Protein AF-A0A2G5D3T2-F1 (afdb_monomer)

InterPro domains:
  IPR036249 Thioredoxin-like superfamily [SSF52833] (10-104)

pLDDT: mean 86.6, std 12.47, range [36.78, 95.69]

Organism: Aquilegia coerulea (NCBI:txid218851)

Secondary structure (DSSP, 8-state):
---TT----PPTT-TTSEEEEE-SSS-HHHHHHHHHHHHHHHHTTB-EEEEETTSHHHHHHHHHHHT-S---S-EEEETTEEE-HHHHHHHHHTT-GGGGGTTSPBPP-

Radius of gyration: 14.03 Å; Cα contacts (8 Å, |Δi|>4): 160; chains: 1; bounding box: 41×27×40 Å

Nearest PDB structures (foldseek):
  3zyw-assembly1_A  TM=6.672E-01  e=3.725E-04  Homo sapiens
  2yan-assembly2_B  TM=6.511E-01  e=6.304E-04  Homo sapiens
  6m4c-assembly1_A-2  TM=6.493E-01  e=7.176E-02  Candida albicans SC5314
  2o85-assembly1_A  TM=5.219E-01  e=3.714E-01  Staphylococcus aureus
  7q3k-assembly3_C  TM=5.325E-01  e=5.511E-01  synthetic construct

Mean predicted aligned error: 5.7 Å

Sequence (109 aa):
MELAKFKSRCPPGGENAVVVYTVSSGRRDNIDYSEYIVSMLKSYQIEVDERDTAGRAYMSELQTVLGKKGVYPPVVFVKGKQLAFDKMVEMDTQGTLGKLFEGIPRSSE

Solvent-accessible surface area (backbone atoms only — not comparable to full-atom values): 6262 Å² total; per-residue (Å²): 137,85,79,85,74,69,70,72,46,36,53,91,84,14,66,62,29,36,34,34,37,27,32,86,70,77,62,67,67,46,32,54,53,21,53,49,52,52,52,56,51,48,72,70,48,35,45,69,50,76,39,56,37,76,42,71,66,49,42,52,48,51,29,60,40,69,72,42,80,91,78,73,58,56,44,39,26,52,50,25,37,74,50,58,66,73,59,49,53,52,27,50,76,68,70,50,44,67,69,76,49,66,88,38,58,58,47,81,128

Foldseek 3Di:
DPPPPCPLLAQVVQQQAKEWEAECDDDPVRNVVSVVVVVVVVVLQFDYHYHYVVDVPVQVSNCVSVVHPDDRDGWIGQNSHTDDPVNCVVCVVVVNNSVSNVRGHGHDD

Structure (mmCIF, N/CA/C/O backbone):
data_AF-A0A2G5D3T2-F1
#
_entry.id   AF-A0A2G5D3T2-F1
#
loop_
_atom_site.group_PDB
_atom_site.id
_atom_site.type_symbol
_atom_site.label_atom_id
_atom_site.label_alt_id
_atom_site.label_comp_id
_atom_site.label_asym_id
_atom_site.label_entity_id
_atom_site.label_seq_id
_atom_site.pdbx_PDB_ins_code
_atom_site.Cartn_x
_atom_site.Cartn_y
_atom_site.Cartn_z
_atom_site.occupancy
_atom_site.B_iso_or_equiv
_atom_site.auth_seq_id
_atom_site.auth_comp_id
_atom_site.auth_asym_id
_atom_site.auth_atom_id
_atom_site.pdbx_PDB_model_num
ATOM 1 N N . MET A 1 1 ? -25.085 -6.563 -22.929 1.00 36.78 1 MET A N 1
ATOM 2 C CA . MET A 1 1 ? -24.698 -6.428 -21.507 1.00 36.78 1 MET A CA 1
ATOM 3 C C . MET A 1 1 ? -23.192 -6.615 -21.425 1.00 36.78 1 MET A C 1
ATOM 5 O O . MET A 1 1 ? -22.725 -7.737 -21.529 1.00 36.78 1 MET A O 1
ATOM 9 N N . GLU A 1 2 ? -22.424 -5.530 -21.358 1.00 44.47 2 GLU A N 1
ATOM 10 C CA . GLU A 1 2 ? -20.959 -5.568 -21.487 1.00 44.47 2 GLU A CA 1
ATOM 11 C C . GLU A 1 2 ? -20.295 -5.249 -20.136 1.00 44.47 2 GLU A C 1
ATOM 13 O O . GLU A 1 2 ? -19.636 -4.233 -19.963 1.00 44.47 2 GLU A O 1
ATOM 18 N N . LEU A 1 3 ? -20.515 -6.106 -19.134 1.00 50.31 3 LEU A N 1
ATOM 19 C CA . LEU A 1 3 ? -19.895 -5.971 -17.802 1.00 50.31 3 LEU A CA 1
ATOM 20 C C . LEU A 1 3 ? -18.521 -6.664 -17.701 1.00 50.31 3 LEU A C 1
ATOM 22 O O . LEU A 1 3 ? -17.878 -6.614 -16.660 1.00 50.31 3 LEU A O 1
ATOM 26 N N . ALA A 1 4 ? -18.026 -7.269 -18.784 1.00 44.50 4 ALA A N 1
ATOM 27 C CA . ALA A 1 4 ? -16.819 -8.101 -18.775 1.00 44.50 4 ALA A CA 1
ATOM 28 C C . ALA A 1 4 ? -15.497 -7.352 -19.063 1.00 44.50 4 ALA A C 1
ATOM 30 O O . ALA A 1 4 ? -14.497 -7.991 -19.384 1.00 44.50 4 ALA A O 1
ATOM 31 N N . LYS A 1 5 ? -15.455 -6.012 -18.986 1.00 40.62 5 LYS A N 1
ATOM 32 C CA . LYS A 1 5 ? -14.237 -5.231 -19.310 1.00 40.62 5 LYS A CA 1
ATOM 33 C C . LYS A 1 5 ? -13.554 -4.536 -18.139 1.00 40.62 5 LYS A C 1
ATOM 35 O O . LYS A 1 5 ? -12.460 -4.006 -18.317 1.00 40.62 5 LYS A O 1
ATOM 40 N N . PHE A 1 6 ? -14.099 -4.624 -16.932 1.00 46.12 6 PHE A N 1
ATOM 41 C CA . PHE A 1 6 ? -13.289 -4.395 -15.743 1.00 46.12 6 PHE A CA 1
ATOM 42 C C . PHE A 1 6 ? -12.712 -5.740 -15.331 1.00 46.12 6 PHE A C 1
ATOM 44 O O . PHE A 1 6 ? -13.262 -6.423 -14.474 1.00 46.12 6 PHE A O 1
ATOM 51 N N . LYS A 1 7 ? -11.591 -6.129 -15.959 1.00 51.41 7 LYS A N 1
ATOM 52 C CA . LYS A 1 7 ? -10.630 -7.023 -15.299 1.00 51.41 7 LYS A CA 1
ATOM 53 C C . LYS A 1 7 ? -10.490 -6.441 -13.897 1.00 51.41 7 LYS A C 1
ATOM 55 O O . LYS A 1 7 ? -10.061 -5.287 -13.794 1.00 51.41 7 LYS A O 1
ATOM 60 N N . SER A 1 8 ? -10.979 -7.129 -12.864 1.00 59.81 8 SER A N 1
ATOM 61 C CA . SER A 1 8 ? -10.834 -6.597 -11.517 1.00 59.81 8 SER A CA 1
ATOM 62 C C . SER A 1 8 ? -9.328 -6.428 -11.343 1.00 59.81 8 SER A C 1
ATOM 64 O O . SER A 1 8 ? -8.558 -7.377 -11.489 1.00 59.81 8 SER A O 1
ATOM 66 N N . ARG A 1 9 ? 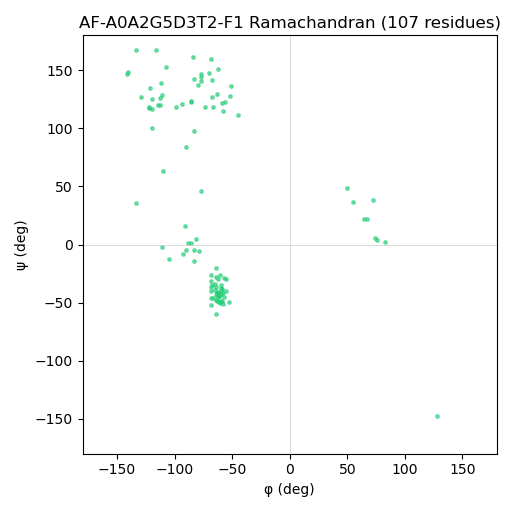-8.863 -5.183 -11.190 1.00 80.69 9 ARG A N 1
ATOM 67 C CA . ARG A 1 9 ? -7.447 -4.893 -10.930 1.00 80.69 9 ARG A CA 1
ATOM 68 C C . ARG A 1 9 ? -7.174 -5.204 -9.460 1.00 80.69 9 ARG A C 1
ATOM 70 O O . ARG A 1 9 ? -6.626 -4.382 -8.741 1.00 80.69 9 ARG A O 1
ATOM 77 N N . CYS A 1 10 ? -7.663 -6.356 -9.018 1.00 88.38 10 CYS A N 1
ATOM 78 C CA . CYS A 1 10 ? -7.559 -6.855 -7.673 1.00 88.38 10 CYS A CA 1
ATOM 79 C C . CYS A 1 10 ? -6.312 -7.738 -7.637 1.00 88.38 10 CYS A C 1
ATOM 81 O O . CYS A 1 10 ? -6.222 -8.678 -8.434 1.00 88.38 10 CYS A O 1
ATOM 83 N N . PRO A 1 11 ? -5.326 -7.432 -6.785 1.00 92.38 11 PRO A N 1
ATOM 84 C CA . PRO A 1 11 ? -4.246 -8.368 -6.535 1.00 92.38 11 PRO A CA 1
ATOM 85 C C . PRO A 1 11 ? -4.810 -9.657 -5.911 1.00 92.38 11 PRO A C 1
ATOM 87 O O . PRO A 1 11 ? -5.832 -9.592 -5.224 1.00 92.38 11 PRO A O 1
ATOM 90 N N . PRO A 1 12 ? -4.177 -10.823 -6.128 1.00 91.06 12 PRO A N 1
ATOM 91 C CA . PRO A 1 12 ? -4.620 -12.079 -5.520 1.00 91.06 12 PRO A CA 1
ATOM 92 C C . PRO A 1 12 ? -4.779 -11.945 -4.000 1.00 91.06 12 PRO A C 1
ATOM 94 O O . PRO A 1 12 ? -3.854 -11.466 -3.352 1.00 91.06 12 PRO A O 1
ATOM 97 N N . GLY A 1 13 ? -5.929 -12.326 -3.434 1.00 88.81 13 GLY A N 1
ATOM 98 C CA . GLY A 1 13 ? -6.214 -12.192 -1.995 1.00 88.81 13 GLY A CA 1
ATOM 99 C C . GLY A 1 13 ? -6.540 -10.765 -1.530 1.00 88.81 13 GLY A C 1
ATOM 100 O O . GLY A 1 13 ? -6.718 -10.524 -0.340 1.00 88.81 13 GLY A O 1
ATOM 101 N N . GLY A 1 14 ? -6.622 -9.803 -2.453 1.00 89.06 14 GLY A N 1
ATOM 102 C CA . GLY A 1 14 ? -6.865 -8.395 -2.151 1.00 89.06 14 GLY A CA 1
ATOM 103 C C . GLY A 1 14 ? -8.333 -8.021 -1.950 1.00 89.06 14 GLY A C 1
ATOM 104 O O . GLY A 1 14 ? -8.610 -6.863 -1.640 1.00 89.06 14 GLY A O 1
ATOM 105 N N . GLU A 1 15 ? -9.286 -8.939 -2.141 1.00 89.81 15 GLU A N 1
ATOM 106 C CA . GLU A 1 15 ? -10.726 -8.643 -2.190 1.00 89.81 15 GLU A CA 1
ATOM 107 C C . GLU A 1 15 ? -11.250 -8.013 -0.894 1.00 89.81 15 GLU A C 1
ATOM 109 O O . GLU A 1 15 ? -12.110 -7.132 -0.946 1.00 89.81 15 GLU A O 1
ATOM 114 N N . ASN A 1 16 ? -10.703 -8.416 0.256 1.00 89.75 16 ASN A N 1
ATOM 115 C CA . ASN A 1 16 ? -11.027 -7.849 1.567 1.00 89.75 16 ASN A CA 1
ATOM 116 C C . ASN A 1 16 ? -9.774 -7.533 2.403 1.00 89.75 16 ASN A C 1
ATOM 118 O O . ASN A 1 16 ? -9.773 -7.704 3.620 1.00 89.75 16 ASN A O 1
ATOM 122 N N . ALA A 1 17 ? -8.703 -7.090 1.741 1.00 92.19 17 ALA A N 1
ATOM 123 C CA . ALA A 1 17 ? -7.422 -6.785 2.374 1.00 92.19 17 ALA A CA 1
ATOM 124 C C . ALA A 1 17 ? -6.858 -5.435 1.904 1.00 92.19 17 ALA A C 1
ATOM 126 O O . ALA A 1 17 ? -7.327 -4.849 0.916 1.00 92.19 17 ALA A O 1
ATOM 127 N N . VAL A 1 18 ? -5.838 -4.951 2.615 1.00 94.75 18 VAL A N 1
ATOM 128 C CA . VAL A 1 18 ? -4.939 -3.903 2.124 1.00 94.75 18 VAL A CA 1
ATOM 129 C C . VAL A 1 18 ? -3.674 -4.566 1.601 1.00 94.75 18 VAL A C 1
ATOM 131 O O . VAL A 1 18 ? -2.958 -5.207 2.361 1.00 94.75 18 VAL A O 1
ATOM 134 N N . VAL A 1 19 ? -3.402 -4.397 0.308 1.00 95.69 19 VAL A N 1
ATOM 135 C CA . VAL A 1 19 ? -2.194 -4.914 -0.348 1.00 95.69 19 VAL A CA 1
ATOM 136 C C . VAL A 1 19 ? -1.330 -3.736 -0.772 1.00 95.69 19 VAL A C 1
ATOM 138 O O . VAL A 1 19 ? -1.802 -2.842 -1.481 1.00 95.69 19 VAL A O 1
ATOM 141 N N . VAL A 1 20 ? -0.065 -3.733 -0.367 1.00 95.25 20 VAL A N 1
ATOM 142 C CA . VAL A 1 20 ? 0.895 -2.669 -0.678 1.00 95.25 20 VAL A CA 1
ATOM 143 C C . VAL A 1 20 ? 2.076 -3.276 -1.406 1.00 95.25 20 VAL A C 1
ATOM 145 O O . VAL A 1 20 ? 2.801 -4.089 -0.852 1.00 95.25 20 VAL A O 1
ATOM 148 N N . TYR A 1 21 ? 2.303 -2.846 -2.639 1.00 94.75 21 TYR A N 1
ATOM 149 C CA . TYR A 1 21 ? 3.535 -3.156 -3.348 1.00 94.75 21 TYR A CA 1
ATOM 150 C C . TYR A 1 21 ? 4.586 -2.120 -2.977 1.00 94.75 21 TYR A C 1
ATOM 152 O O . TYR A 1 21 ? 4.356 -0.929 -3.195 1.00 94.75 21 TYR A O 1
ATOM 160 N N . THR A 1 22 ? 5.720 -2.564 -2.447 1.00 94.44 22 THR A N 1
ATOM 161 C CA . THR A 1 22 ? 6.829 -1.717 -1.986 1.00 94.44 22 THR A CA 1
ATOM 162 C C . THR A 1 22 ? 8.090 -1.954 -2.811 1.00 94.44 22 THR A C 1
ATOM 164 O O . THR A 1 22 ? 8.175 -2.897 -3.606 1.00 94.44 22 THR A O 1
ATOM 167 N N . VAL A 1 23 ? 9.075 -1.071 -2.652 1.00 90.69 23 VAL A N 1
ATOM 168 C CA . VAL A 1 23 ? 10.459 -1.326 -3.070 1.00 90.69 23 VAL A CA 1
ATOM 169 C C . VAL A 1 23 ? 11.372 -1.246 -1.855 1.00 90.69 23 VAL A C 1
ATOM 171 O O . VAL A 1 23 ? 11.408 -0.226 -1.176 1.00 90.69 23 VAL A O 1
ATOM 174 N N . SER A 1 24 ? 12.145 -2.300 -1.606 1.00 87.94 24 SER A N 1
ATOM 175 C CA . SER A 1 24 ? 13.196 -2.302 -0.575 1.00 87.94 24 SER A CA 1
ATOM 176 C C . SER A 1 24 ? 14.577 -1.903 -1.106 1.00 87.94 24 SER A C 1
ATOM 178 O O . SER A 1 24 ? 15.521 -1.715 -0.340 1.00 87.94 24 SER A O 1
ATOM 180 N N . SER A 1 25 ? 14.724 -1.772 -2.427 1.00 84.50 25 SER A N 1
ATOM 181 C CA . SER A 1 25 ? 15.985 -1.427 -3.086 1.00 84.50 25 SER A CA 1
ATOM 182 C C . SER A 1 25 ? 15.765 -0.460 -4.248 1.00 84.50 25 SER A C 1
ATOM 184 O O . SER A 1 25 ? 14.726 -0.475 -4.908 1.00 84.50 25 SER A O 1
ATOM 186 N N . GLY A 1 26 ? 16.752 0.402 -4.505 1.00 83.62 26 GLY A N 1
ATOM 187 C CA . GLY A 1 26 ? 16.681 1.429 -5.543 1.00 83.62 26 GLY A CA 1
ATOM 188 C C . GLY A 1 26 ? 17.018 2.816 -5.008 1.00 83.62 26 GLY A C 1
ATOM 189 O O . GLY A 1 26 ? 17.860 2.963 -4.122 1.00 83.62 26 GLY A O 1
ATOM 190 N N . ARG A 1 27 ? 16.389 3.850 -5.579 1.00 85.81 27 ARG A N 1
ATOM 191 C CA . ARG A 1 27 ? 16.576 5.223 -5.103 1.00 85.81 27 ARG A CA 1
ATOM 192 C C . ARG A 1 27 ? 15.979 5.383 -3.700 1.00 85.81 27 ARG A C 1
ATOM 194 O O . ARG A 1 27 ? 14.919 4.833 -3.409 1.00 85.81 27 ARG A O 1
ATOM 201 N N . ARG A 1 28 ? 16.674 6.149 -2.854 1.00 88.50 28 ARG A N 1
ATOM 202 C CA . ARG A 1 28 ? 16.332 6.325 -1.436 1.00 88.50 28 ARG A CA 1
ATOM 203 C C . ARG A 1 28 ? 14.934 6.909 -1.232 1.00 88.50 28 ARG A C 1
ATOM 205 O O . ARG A 1 28 ? 14.207 6.421 -0.382 1.00 88.50 28 ARG A O 1
ATOM 212 N N . ASP A 1 29 ? 14.554 7.868 -2.070 1.00 86.62 29 ASP A N 1
ATOM 213 C CA . ASP A 1 29 ? 13.212 8.452 -2.091 1.00 86.62 29 ASP A CA 1
ATOM 214 C C . ASP A 1 29 ? 12.122 7.378 -2.210 1.00 86.62 29 ASP A C 1
ATOM 216 O O . ASP A 1 29 ? 11.216 7.341 -1.389 1.00 86.62 29 ASP A O 1
ATOM 220 N N . ASN A 1 30 ? 12.232 6.447 -3.159 1.00 86.75 30 ASN A N 1
ATOM 221 C CA . ASN A 1 30 ? 11.224 5.397 -3.346 1.00 86.75 30 ASN A CA 1
ATOM 222 C C . ASN A 1 30 ? 11.116 4.431 -2.151 1.00 86.75 30 ASN A C 1
ATOM 224 O O . ASN A 1 30 ? 10.026 3.926 -1.863 1.00 86.75 30 ASN A O 1
ATOM 228 N N . ILE A 1 31 ? 12.241 4.164 -1.479 1.00 90.75 31 ILE A N 1
ATOM 229 C CA . ILE A 1 31 ? 12.285 3.326 -0.273 1.00 90.75 31 ILE A CA 1
ATOM 230 C C . ILE A 1 31 ? 11.577 4.058 0.869 1.00 90.75 31 ILE A C 1
ATOM 232 O O . ILE A 1 31 ? 10.618 3.526 1.424 1.00 90.75 31 ILE A O 1
ATOM 236 N N . ASP A 1 32 ? 11.962 5.309 1.133 1.00 91.38 32 ASP A N 1
ATOM 237 C CA . ASP A 1 32 ? 11.356 6.136 2.182 1.00 91.38 32 ASP A CA 1
ATOM 238 C C . ASP A 1 32 ? 9.841 6.325 1.938 1.00 91.38 32 ASP A C 1
ATOM 240 O O . ASP A 1 32 ? 9.037 6.247 2.867 1.00 91.38 32 ASP A O 1
ATOM 244 N N . TYR A 1 33 ? 9.416 6.491 0.676 1.00 88.00 33 TYR A N 1
ATOM 245 C CA . TYR A 1 33 ? 7.996 6.545 0.305 1.00 88.00 33 TYR A CA 1
ATOM 246 C C . TYR A 1 33 ? 7.250 5.242 0.619 1.00 88.00 33 TYR A C 1
ATOM 248 O O . TYR A 1 33 ? 6.106 5.283 1.081 1.00 88.00 33 TYR A O 1
ATOM 256 N N . SER A 1 34 ? 7.871 4.089 0.368 1.00 92.25 34 SER A N 1
ATOM 257 C CA . SER A 1 34 ? 7.275 2.785 0.673 1.00 92.25 34 SER A CA 1
ATOM 258 C C . SER A 1 34 ? 7.138 2.581 2.184 1.00 92.25 34 SER A C 1
ATOM 260 O O . SER A 1 34 ? 6.059 2.221 2.658 1.00 92.25 34 SER A O 1
ATOM 262 N N . GLU A 1 35 ? 8.193 2.887 2.943 1.00 92.44 35 GLU A N 1
ATOM 263 C CA . GLU A 1 35 ? 8.213 2.805 4.409 1.00 92.44 35 GLU A CA 1
ATOM 264 C C . GLU A 1 35 ? 7.156 3.718 5.048 1.00 92.44 35 GLU A C 1
ATOM 266 O O . GLU A 1 35 ? 6.440 3.299 5.963 1.00 92.44 35 GLU A O 1
ATOM 271 N N . TYR A 1 36 ? 7.005 4.944 4.535 1.00 92.06 36 TYR A N 1
ATOM 272 C CA . TYR A 1 36 ? 5.998 5.894 5.004 1.00 92.06 36 TYR A CA 1
ATOM 273 C C . TYR A 1 36 ? 4.571 5.364 4.820 1.00 92.06 36 TYR A C 1
ATOM 275 O O . TYR A 1 36 ? 3.792 5.359 5.773 1.00 92.06 36 TYR A O 1
ATOM 283 N N . ILE A 1 37 ? 4.228 4.872 3.623 1.00 91.56 37 ILE A N 1
ATOM 284 C CA . ILE A 1 37 ? 2.883 4.345 3.339 1.00 91.56 37 ILE A CA 1
ATOM 285 C C . ILE A 1 37 ? 2.569 3.143 4.224 1.00 91.56 37 ILE A C 1
ATOM 287 O O . ILE A 1 37 ? 1.482 3.070 4.796 1.00 91.56 37 ILE A O 1
ATOM 291 N N . VAL A 1 38 ? 3.512 2.208 4.355 1.00 92.88 38 VAL A N 1
ATOM 292 C CA . VAL A 1 38 ? 3.328 1.029 5.207 1.00 92.88 38 VAL A CA 1
ATOM 293 C C . VAL A 1 38 ? 3.121 1.448 6.662 1.00 92.88 38 VAL A C 1
ATOM 295 O O . VAL A 1 38 ? 2.207 0.947 7.314 1.00 92.88 38 VAL A O 1
ATOM 298 N N . SER A 1 39 ? 3.911 2.400 7.162 1.00 93.00 39 SER A N 1
ATOM 299 C CA . SER A 1 39 ? 3.787 2.909 8.533 1.00 93.00 39 SER A CA 1
ATOM 300 C C . SER A 1 39 ? 2.451 3.612 8.773 1.00 93.00 39 SER A C 1
ATOM 302 O O . SER A 1 39 ? 1.787 3.354 9.777 1.00 93.00 39 SER A O 1
ATOM 304 N N . MET A 1 40 ? 2.015 4.450 7.828 1.00 91.81 40 MET A N 1
ATOM 305 C CA . MET A 1 40 ? 0.720 5.124 7.883 1.00 91.81 40 MET A CA 1
ATOM 306 C C . MET A 1 40 ? -0.421 4.106 7.923 1.00 91.81 40 MET A C 1
ATOM 308 O O . MET A 1 40 ? -1.269 4.182 8.804 1.00 91.81 40 MET A O 1
ATOM 312 N N . LEU A 1 41 ? -0.427 3.108 7.037 1.00 92.19 41 LEU A N 1
ATOM 313 C CA . LEU A 1 41 ? -1.467 2.075 7.014 1.00 92.19 41 LEU A CA 1
ATOM 314 C C . LEU A 1 41 ? -1.473 1.232 8.295 1.00 92.19 41 LEU A C 1
ATOM 316 O O . LEU A 1 41 ? -2.538 0.989 8.855 1.00 92.19 41 LEU A O 1
ATOM 320 N N . LYS A 1 42 ? -0.300 0.851 8.811 1.00 91.31 42 LYS A N 1
ATOM 321 C CA . LYS A 1 42 ? -0.182 0.125 10.087 1.00 91.31 42 LYS A CA 1
ATOM 322 C C . LYS A 1 42 ? -0.710 0.935 11.276 1.00 91.31 42 LYS A C 1
ATOM 324 O O . LYS A 1 42 ? -1.243 0.343 12.210 1.00 91.31 42 LYS A O 1
ATOM 329 N N . SER A 1 43 ? -0.648 2.269 11.233 1.00 92.06 43 SER A N 1
ATOM 330 C CA . SER A 1 43 ? -1.213 3.125 12.291 1.00 92.06 43 SER A CA 1
ATOM 331 C C . SER A 1 43 ? -2.740 3.008 12.428 1.00 92.06 43 SER A C 1
ATOM 333 O O . SER A 1 43 ? -3.281 3.267 13.500 1.00 92.06 43 SER A O 1
ATOM 335 N N . TYR A 1 44 ? -3.428 2.530 11.383 1.00 91.94 44 TYR A N 1
ATOM 336 C CA . TYR A 1 44 ? -4.861 2.217 11.405 1.00 91.94 44 TYR A CA 1
ATOM 337 C C . TYR A 1 44 ? -5.188 0.845 12.029 1.00 91.94 44 TYR A C 1
ATOM 339 O O . TYR A 1 44 ? -6.354 0.448 12.025 1.00 91.94 44 TYR A O 1
ATOM 347 N N . GLN A 1 45 ? -4.194 0.122 12.566 1.00 91.44 45 GLN A N 1
ATOM 348 C CA . GLN A 1 45 ? -4.351 -1.193 13.212 1.00 91.44 45 GLN A CA 1
ATOM 349 C C . GLN A 1 45 ? -5.033 -2.241 12.317 1.00 91.44 45 GLN A C 1
ATOM 351 O O . GLN A 1 45 ? -5.840 -3.063 12.763 1.00 91.44 45 GLN A O 1
ATOM 356 N N . ILE A 1 46 ? -4.727 -2.190 11.023 1.00 90.81 46 ILE A N 1
ATOM 357 C CA . ILE A 1 46 ? -5.226 -3.126 10.018 1.00 90.81 46 ILE A CA 1
ATOM 358 C C . ILE A 1 46 ? -4.123 -4.073 9.571 1.00 90.81 46 ILE A C 1
ATOM 360 O O . ILE A 1 46 ? -2.940 -3.729 9.595 1.00 90.81 46 ILE A O 1
ATOM 364 N N . GLU A 1 47 ? -4.518 -5.259 9.126 1.00 90.94 47 GLU A N 1
ATOM 365 C CA . GLU A 1 47 ? -3.596 -6.158 8.449 1.00 90.94 47 GLU A CA 1
ATOM 366 C C . GLU A 1 47 ? -3.193 -5.560 7.091 1.00 90.94 47 GLU A C 1
ATOM 368 O O . GLU A 1 47 ? -4.041 -5.167 6.282 1.00 90.94 47 GLU A O 1
ATOM 373 N N . VAL A 1 48 ? -1.883 -5.465 6.860 1.00 92.88 48 VAL A N 1
ATOM 374 C CA . VAL A 1 48 ? -1.296 -4.959 5.617 1.00 92.88 48 VAL A CA 1
ATOM 375 C C . VAL A 1 48 ? -0.458 -6.070 5.004 1.00 92.88 48 VAL A C 1
ATOM 377 O O . VAL A 1 48 ? 0.550 -6.476 5.581 1.00 92.88 48 VAL A O 1
ATOM 380 N N . ASP A 1 49 ? -0.857 -6.528 3.822 1.00 94.75 49 ASP A N 1
ATOM 381 C CA . ASP A 1 49 ? -0.082 -7.460 3.010 1.00 94.75 49 ASP A CA 1
ATOM 382 C C . ASP A 1 49 ? 0.957 -6.679 2.194 1.00 94.75 49 ASP A C 1
ATOM 384 O O . ASP A 1 49 ? 0.655 -6.063 1.165 1.00 94.75 49 ASP A O 1
ATOM 388 N N . GLU A 1 50 ? 2.182 -6.646 2.712 1.00 93.94 50 GLU A N 1
ATOM 389 C CA . GLU A 1 50 ? 3.318 -5.977 2.089 1.00 93.94 50 GLU A CA 1
ATOM 390 C C . GLU A 1 50 ? 4.018 -6.896 1.073 1.00 93.94 50 GLU A C 1
ATOM 392 O O . GLU A 1 50 ? 4.496 -7.982 1.401 1.00 93.94 50 GLU A O 1
ATOM 397 N N . ARG A 1 51 ? 4.123 -6.432 -0.176 1.00 94.38 51 ARG A N 1
ATOM 398 C CA . ARG A 1 51 ? 4.687 -7.167 -1.315 1.00 94.38 51 ARG A CA 1
ATOM 399 C C . ARG A 1 51 ? 5.886 -6.436 -1.900 1.00 94.38 51 ARG A C 1
ATOM 401 O O . ARG A 1 51 ? 5.745 -5.513 -2.704 1.00 94.38 51 ARG A O 1
ATOM 408 N N . ASP A 1 52 ? 7.078 -6.893 -1.542 1.00 92.75 52 ASP A N 1
ATOM 409 C CA . ASP A 1 52 ? 8.322 -6.304 -2.033 1.00 92.75 52 ASP A CA 1
ATOM 410 C C . ASP A 1 52 ? 8.596 -6.663 -3.506 1.00 92.75 52 ASP A C 1
ATOM 412 O O . ASP A 1 52 ? 8.787 -7.821 -3.890 1.00 92.75 52 ASP A O 1
ATOM 416 N N . THR A 1 53 ? 8.655 -5.642 -4.355 1.00 92.31 53 THR A N 1
ATOM 417 C CA . THR A 1 53 ? 8.890 -5.770 -5.800 1.00 92.31 53 THR A CA 1
ATOM 418 C C . THR A 1 53 ? 10.365 -5.836 -6.200 1.00 92.31 53 THR A C 1
ATOM 420 O O . THR A 1 53 ? 10.658 -5.977 -7.390 1.00 92.31 53 THR A O 1
ATOM 423 N N . ALA A 1 54 ? 11.304 -5.809 -5.244 1.00 86.88 54 ALA A N 1
ATOM 424 C CA . ALA A 1 54 ? 12.704 -6.152 -5.505 1.00 86.88 54 ALA A CA 1
ATOM 425 C C . ALA A 1 54 ? 12.828 -7.573 -6.097 1.00 86.88 54 ALA A C 1
ATOM 427 O O . ALA A 1 54 ? 13.719 -7.856 -6.902 1.00 86.88 54 ALA A O 1
ATOM 428 N N . GLY A 1 55 ? 11.883 -8.461 -5.759 1.00 82.94 55 GLY A N 1
ATOM 429 C CA . GLY A 1 55 ? 11.693 -9.754 -6.407 1.00 82.94 55 GLY A CA 1
ATOM 430 C C . GLY A 1 55 ? 10.866 -9.674 -7.700 1.00 82.94 55 GLY A C 1
ATOM 431 O O . GLY A 1 55 ? 9.843 -8.994 -7.785 1.00 82.94 55 GLY A O 1
ATOM 432 N N . ARG A 1 56 ? 11.240 -10.472 -8.714 1.00 82.88 56 ARG A N 1
ATOM 433 C CA . ARG A 1 56 ? 10.509 -10.531 -10.001 1.00 82.88 56 ARG A CA 1
ATOM 434 C C . ARG A 1 56 ? 9.050 -10.988 -9.877 1.00 82.88 56 ARG A C 1
ATOM 436 O O . ARG A 1 56 ? 8.253 -10.633 -10.743 1.00 82.88 56 ARG A O 1
ATOM 443 N N . ALA A 1 57 ? 8.706 -11.771 -8.854 1.00 90.75 57 ALA A N 1
ATOM 444 C CA . ALA A 1 57 ? 7.369 -12.345 -8.689 1.00 90.75 57 ALA A CA 1
ATOM 445 C C . ALA A 1 57 ? 6.301 -11.255 -8.493 1.00 90.75 57 ALA A C 1
ATOM 447 O O . ALA A 1 57 ? 5.428 -11.096 -9.347 1.00 90.75 57 ALA A O 1
ATOM 448 N N . TYR A 1 58 ? 6.432 -10.438 -7.443 1.00 93.44 58 TYR A N 1
ATOM 449 C CA . TYR A 1 58 ? 5.467 -9.379 -7.143 1.00 93.44 58 TYR A CA 1
ATOM 450 C C . TYR A 1 58 ? 5.482 -8.246 -8.168 1.00 93.44 58 TYR A C 1
ATOM 452 O O . TYR A 1 58 ? 4.431 -7.693 -8.482 1.00 93.44 58 TYR A O 1
ATOM 460 N N . MET A 1 59 ? 6.631 -7.946 -8.784 1.00 92.31 59 MET A N 1
ATOM 461 C CA . MET A 1 59 ? 6.661 -6.979 -9.884 1.00 92.31 59 MET A CA 1
ATOM 462 C C . MET A 1 59 ? 5.880 -7.472 -11.116 1.00 92.31 59 MET A C 1
ATOM 464 O O . MET A 1 59 ? 5.170 -6.697 -11.760 1.00 92.31 59 MET A O 1
ATOM 468 N N . SER A 1 60 ? 5.976 -8.765 -11.444 1.00 92.44 60 SER A N 1
ATOM 469 C CA . SER A 1 60 ? 5.225 -9.364 -12.560 1.00 92.44 60 SER A CA 1
ATOM 470 C C . SER A 1 60 ? 3.724 -9.409 -12.271 1.00 92.44 60 SER A C 1
ATOM 472 O O . SER A 1 60 ? 2.908 -9.123 -13.152 1.00 92.44 60 SER A O 1
ATOM 474 N N . GLU A 1 61 ? 3.354 -9.723 -11.030 1.00 93.00 61 GLU A N 1
ATOM 475 C CA . GLU A 1 61 ? 1.973 -9.675 -10.555 1.00 93.00 61 GLU A CA 1
ATOM 476 C C . GLU A 1 61 ? 1.399 -8.259 -10.658 1.00 93.00 61 GLU A C 1
ATOM 478 O O . GLU A 1 61 ? 0.368 -8.065 -11.301 1.00 93.00 61 GLU A O 1
ATOM 483 N N . LEU A 1 62 ? 2.110 -7.252 -10.144 1.00 93.19 62 LEU A N 1
ATOM 484 C CA . LEU A 1 62 ? 1.694 -5.850 -10.189 1.00 93.19 62 LEU A CA 1
ATOM 485 C C . LEU A 1 62 ? 1.439 -5.363 -11.621 1.00 93.19 62 LEU A C 1
ATOM 487 O O . LEU A 1 62 ? 0.419 -4.729 -11.904 1.00 93.19 62 LEU A O 1
ATOM 491 N N . GLN A 1 63 ? 2.341 -5.684 -12.552 1.00 92.44 63 GLN A N 1
ATOM 492 C CA . GLN A 1 63 ? 2.171 -5.350 -13.969 1.00 92.44 63 GLN A CA 1
ATOM 493 C C . GLN A 1 63 ? 0.963 -6.060 -14.590 1.00 92.44 63 GLN A C 1
ATOM 495 O O . GLN A 1 63 ? 0.255 -5.470 -15.409 1.00 92.44 63 GLN A O 1
ATOM 500 N N . THR A 1 64 ? 0.700 -7.303 -14.183 1.00 91.81 64 THR A N 1
ATOM 501 C CA . THR A 1 64 ? -0.454 -8.090 -14.639 1.00 91.81 64 THR A CA 1
ATOM 502 C C . THR A 1 64 ? -1.766 -7.507 -14.121 1.00 91.81 64 THR A C 1
ATOM 504 O O . THR A 1 64 ? -2.701 -7.3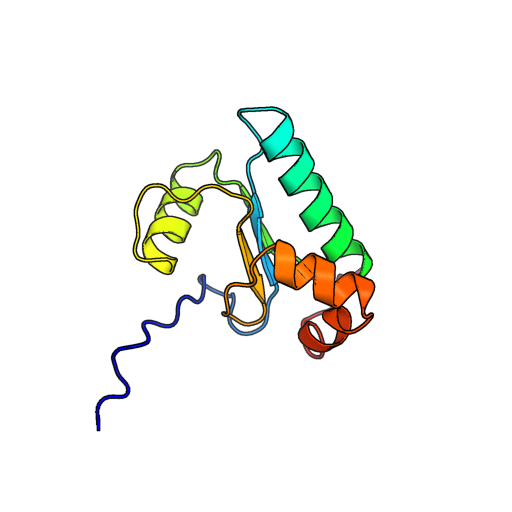22 -14.905 1.00 91.81 64 THR A O 1
ATOM 507 N N . VAL A 1 65 ? -1.818 -7.161 -12.832 1.00 91.75 65 VAL A N 1
ATOM 508 C CA . VAL A 1 65 ? -2.969 -6.536 -12.162 1.00 91.75 65 VAL A CA 1
ATOM 509 C C . VAL A 1 65 ? -3.290 -5.182 -12.793 1.00 91.75 65 VAL A C 1
ATOM 511 O O . VAL A 1 65 ? -4.449 -4.884 -13.080 1.00 91.75 65 VAL A O 1
ATOM 514 N N . LEU A 1 66 ? -2.272 -4.363 -13.067 1.00 89.75 66 LEU A N 1
ATOM 515 C CA . LEU A 1 66 ? -2.458 -3.038 -13.665 1.00 89.75 66 LEU A CA 1
ATOM 516 C C . LEU A 1 66 ? -2.604 -3.064 -15.191 1.00 89.75 66 LEU A C 1
ATOM 518 O O . LEU A 1 66 ? -3.023 -2.063 -15.777 1.00 89.75 66 LEU A O 1
ATOM 522 N N . GLY A 1 67 ? -2.270 -4.182 -15.838 1.00 89.62 67 GLY A N 1
ATOM 523 C CA . GLY A 1 67 ? -2.309 -4.340 -17.291 1.00 89.62 67 GLY A CA 1
ATOM 524 C C . GLY A 1 67 ? -1.328 -3.434 -18.041 1.00 89.62 67 GLY A C 1
ATOM 525 O O . GLY A 1 67 ? -1.554 -3.139 -19.213 1.00 89.62 67 GLY A O 1
ATOM 526 N N . LYS A 1 68 ? -0.264 -2.957 -17.382 1.00 87.81 68 LYS A N 1
ATOM 527 C CA . LYS A 1 68 ? 0.745 -2.070 -17.978 1.00 87.81 68 LYS A CA 1
ATOM 528 C C . LYS A 1 68 ? 2.151 -2.417 -17.501 1.00 87.81 68 LYS A C 1
ATOM 530 O O . LYS A 1 68 ? 2.352 -2.822 -16.359 1.00 87.81 68 LYS A O 1
ATOM 535 N N . LYS A 1 69 ? 3.128 -2.216 -18.385 1.00 85.62 69 LYS A N 1
ATOM 536 C CA . LYS A 1 69 ? 4.559 -2.244 -18.049 1.00 85.62 69 LYS A CA 1
ATOM 537 C C . LYS A 1 69 ? 4.992 -0.875 -17.510 1.00 85.62 69 LYS A C 1
ATOM 539 O O . LYS A 1 69 ? 4.299 0.115 -17.734 1.00 85.62 69 LYS A O 1
ATOM 544 N N . GLY A 1 70 ? 6.128 -0.822 -16.811 1.00 83.31 70 GLY A N 1
ATOM 545 C CA . GLY A 1 70 ? 6.670 0.437 -16.274 1.00 83.31 70 GLY A CA 1
ATOM 546 C C . GLY A 1 70 ? 5.875 0.985 -15.086 1.00 83.31 70 GLY A C 1
ATOM 547 O O . GLY A 1 70 ? 5.626 2.182 -14.997 1.00 83.31 70 GLY A O 1
ATOM 548 N N . VAL A 1 71 ? 5.410 0.097 -14.206 1.00 85.62 71 VAL A N 1
ATOM 549 C CA . VAL A 1 71 ? 4.806 0.491 -12.928 1.00 85.62 71 VAL A CA 1
ATOM 550 C C . VAL A 1 71 ? 5.924 0.815 -11.944 1.00 85.62 71 VAL A C 1
ATOM 552 O O . VAL A 1 71 ? 6.893 0.066 -11.867 1.00 85.62 71 VAL A O 1
ATOM 555 N N . TYR A 1 72 ? 5.761 1.894 -11.185 1.00 83.94 72 TYR A N 1
ATOM 556 C CA . TYR A 1 72 ? 6.676 2.278 -10.118 1.00 83.94 72 TYR A CA 1
ATOM 557 C C . TYR A 1 72 ? 5.945 2.189 -8.778 1.00 83.94 72 TYR A C 1
ATOM 559 O O . TYR A 1 72 ? 4.908 2.838 -8.623 1.00 83.94 72 TYR A O 1
ATOM 567 N N . PRO A 1 73 ? 6.429 1.359 -7.846 1.00 87.06 73 PRO A N 1
ATOM 568 C CA . PRO A 1 73 ? 5.960 1.359 -6.468 1.00 87.06 73 PRO A CA 1
ATOM 569 C C . PRO A 1 73 ? 6.373 2.647 -5.730 1.00 87.06 73 PRO A C 1
ATOM 571 O O . PRO A 1 73 ? 7.325 3.307 -6.155 1.00 87.06 73 PRO A O 1
ATOM 574 N N . PRO A 1 74 ? 5.691 2.989 -4.625 1.00 90.44 74 PRO A N 1
ATOM 575 C CA . PRO A 1 74 ? 4.665 2.176 -3.973 1.00 90.44 74 PRO A CA 1
ATOM 576 C C . PRO A 1 74 ? 3.298 2.191 -4.684 1.00 90.44 74 PRO A C 1
ATOM 578 O O . PRO A 1 74 ? 2.869 3.207 -5.228 1.00 90.44 74 PRO A O 1
ATOM 581 N N . VAL A 1 75 ? 2.592 1.053 -4.681 1.00 92.94 75 VAL A N 1
ATOM 582 C CA . VAL A 1 75 ? 1.208 0.944 -5.190 1.00 92.94 75 VAL A CA 1
ATOM 583 C C . VAL A 1 75 ? 0.326 0.277 -4.147 1.00 92.94 75 VAL A C 1
ATOM 585 O O . VAL A 1 75 ? 0.621 -0.833 -3.718 1.00 92.94 75 VAL A O 1
ATOM 588 N N . VAL A 1 76 ? -0.788 0.920 -3.791 1.00 93.94 76 VAL A N 1
ATOM 589 C CA . VAL A 1 76 ? -1.705 0.418 -2.762 1.00 93.94 76 VAL A CA 1
ATOM 590 C C . VAL A 1 76 ? -3.033 -0.018 -3.361 1.00 93.94 76 VAL A C 1
ATOM 592 O O . VAL A 1 76 ? -3.602 0.662 -4.220 1.00 93.94 76 VAL A O 1
ATOM 595 N N . PHE A 1 77 ? -3.548 -1.135 -2.861 1.00 94.81 77 PHE A N 1
ATOM 596 C CA . PHE A 1 77 ? -4.889 -1.628 -3.118 1.00 94.81 77 PHE A CA 1
ATOM 597 C C . PHE A 1 77 ? -5.646 -1.779 -1.802 1.00 94.81 77 PHE A C 1
ATOM 599 O O . PHE A 1 77 ?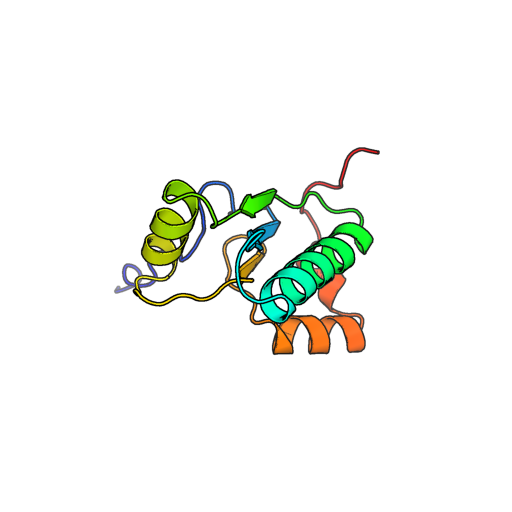 -5.127 -2.341 -0.844 1.00 94.81 77 PHE A O 1
ATOM 606 N N . VAL A 1 78 ? -6.890 -1.308 -1.779 1.00 93.38 78 VAL A N 1
ATOM 607 C CA . VAL A 1 78 ? -7.812 -1.463 -0.651 1.00 93.38 78 VAL A CA 1
ATOM 608 C C . VAL A 1 78 ? -9.058 -2.168 -1.165 1.00 93.38 78 VAL A C 1
ATOM 610 O O . VAL A 1 78 ? -9.732 -1.644 -2.058 1.00 93.38 78 VAL A O 1
ATOM 613 N N . LYS A 1 79 ? -9.350 -3.367 -0.645 1.00 91.94 79 LYS A N 1
ATOM 614 C CA . LYS A 1 79 ? -10.495 -4.197 -1.075 1.00 91.94 79 LYS A CA 1
ATOM 615 C C . LYS A 1 79 ? -10.555 -4.356 -2.601 1.00 91.94 79 LYS A C 1
ATOM 617 O O . LYS A 1 79 ? -11.555 -4.051 -3.257 1.00 91.94 79 LYS A O 1
ATOM 622 N N . GLY A 1 80 ? -9.411 -4.707 -3.182 1.00 90.81 80 GLY A N 1
ATOM 623 C CA . GLY A 1 80 ? -9.239 -4.945 -4.613 1.00 90.81 80 GLY A CA 1
ATOM 624 C C . GLY A 1 80 ? -9.233 -3.703 -5.504 1.00 90.81 80 GLY A C 1
ATOM 625 O O . GLY A 1 80 ? -9.189 -3.835 -6.728 1.00 90.81 80 GLY A O 1
ATOM 626 N N . LYS A 1 81 ? -9.276 -2.492 -4.934 1.00 91.06 81 LYS A N 1
ATOM 627 C CA . LYS A 1 81 ? -9.258 -1.232 -5.689 1.00 91.06 81 LYS A CA 1
ATOM 628 C C . LYS A 1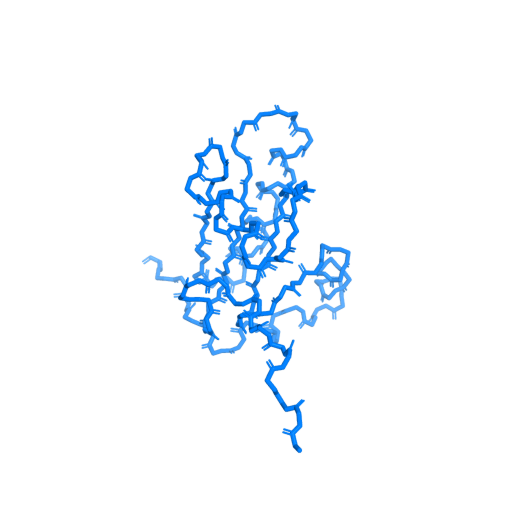 81 ? -7.947 -0.497 -5.476 1.00 91.06 81 LYS A C 1
ATOM 630 O O . LYS A 1 81 ? -7.564 -0.242 -4.340 1.00 91.06 81 LYS A O 1
ATOM 635 N N . GLN A 1 82 ? -7.295 -0.111 -6.570 1.00 91.81 82 GLN A N 1
ATOM 636 C CA . GLN A 1 82 ? -6.098 0.724 -6.506 1.00 91.81 82 GLN A CA 1
ATOM 637 C C . GLN A 1 82 ? -6.443 2.089 -5.892 1.00 91.81 82 GLN A C 1
ATOM 639 O O . GLN A 1 82 ? -7.368 2.762 -6.359 1.00 91.81 82 GLN A O 1
ATOM 644 N N . LEU A 1 83 ? -5.679 2.511 -4.888 1.00 91.12 83 LEU A N 1
ATOM 645 C CA . LEU A 1 83 ? -5.767 3.832 -4.279 1.00 91.12 83 LEU A C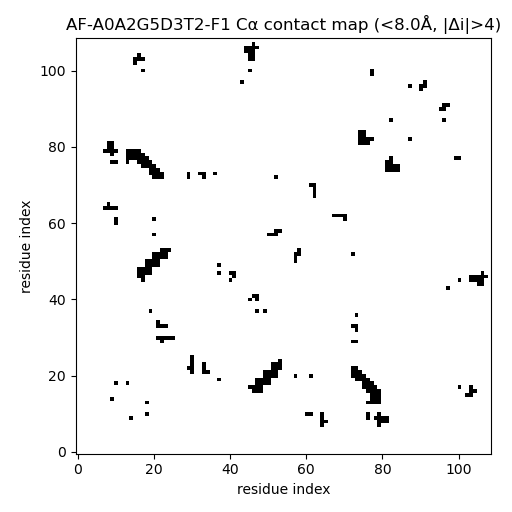A 1
ATOM 646 C C . LEU A 1 83 ? -4.488 4.610 -4.602 1.00 91.12 83 LEU A C 1
ATOM 648 O O . LEU A 1 83 ? -3.383 4.166 -4.300 1.00 91.12 83 LEU A O 1
ATOM 652 N N . ALA A 1 84 ? -4.644 5.751 -5.274 1.00 88.69 84 ALA A N 1
ATOM 653 C CA . ALA A 1 84 ? -3.526 6.640 -5.571 1.00 88.69 84 ALA A CA 1
ATOM 654 C C . ALA A 1 84 ? -3.025 7.318 -4.289 1.00 88.69 84 ALA A C 1
ATOM 656 O O . ALA A 1 84 ? -3.825 7.618 -3.403 1.00 88.69 84 ALA A O 1
ATOM 657 N N . PHE A 1 85 ? -1.722 7.594 -4.229 1.00 84.19 85 PHE A N 1
ATOM 658 C CA . PHE A 1 85 ? -1.084 8.198 -3.060 1.00 84.19 85 PHE A CA 1
ATOM 659 C C . PHE A 1 85 ? -1.696 9.551 -2.686 1.00 84.19 85 PHE A C 1
ATOM 661 O O . PHE A 1 85 ? -2.147 9.711 -1.559 1.00 84.19 85 PHE A O 1
ATOM 668 N N . ASP A 1 86 ? -1.812 10.476 -3.643 1.00 87.12 86 ASP A N 1
ATOM 669 C CA . ASP A 1 86 ? -2.364 11.815 -3.388 1.00 87.12 86 ASP A CA 1
ATOM 670 C C . ASP A 1 86 ? -3.762 11.742 -2.769 1.00 87.12 86 ASP A C 1
ATOM 672 O O . ASP A 1 86 ? -4.077 12.444 -1.814 1.00 87.12 86 ASP A O 1
ATOM 676 N N . LYS A 1 87 ? -4.579 10.803 -3.260 1.00 90.06 87 LYS A N 1
ATOM 677 C CA . LYS A 1 87 ? -5.917 10.553 -2.728 1.00 90.06 87 LYS A CA 1
ATOM 678 C C . LYS A 1 87 ? -5.876 9.963 -1.319 1.00 90.06 87 LYS A C 1
ATOM 680 O O . LYS A 1 87 ? -6.737 10.272 -0.506 1.00 90.06 87 LYS A O 1
ATOM 685 N N . MET A 1 88 ? -4.910 9.099 -1.026 1.00 90.06 88 MET A N 1
ATOM 686 C CA . MET A 1 88 ? -4.730 8.542 0.312 1.00 90.06 88 MET A CA 1
ATOM 687 C C . MET A 1 88 ? -4.369 9.634 1.320 1.00 90.06 88 MET A C 1
ATOM 689 O O . MET A 1 88 ? -5.019 9.719 2.354 1.00 90.06 88 MET A O 1
ATOM 693 N N . VAL A 1 89 ? -3.404 10.495 0.983 1.00 88.12 89 VAL A N 1
ATOM 694 C CA . VAL A 1 89 ? -2.977 11.631 1.820 1.00 88.12 89 VAL A CA 1
ATOM 695 C C . VAL A 1 89 ? -4.113 12.633 2.014 1.00 88.12 89 VAL A C 1
ATOM 697 O O . VAL A 1 89 ? -4.341 13.109 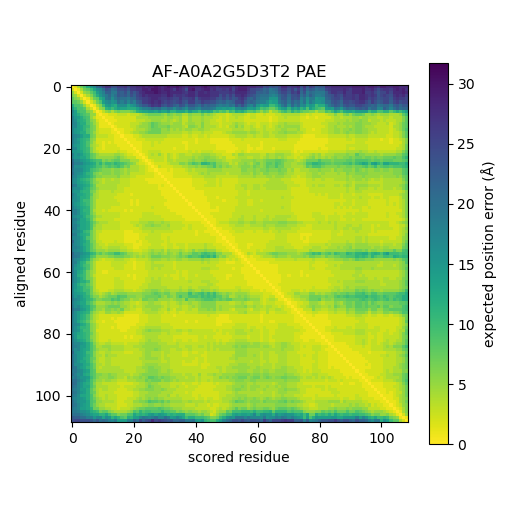3.125 1.0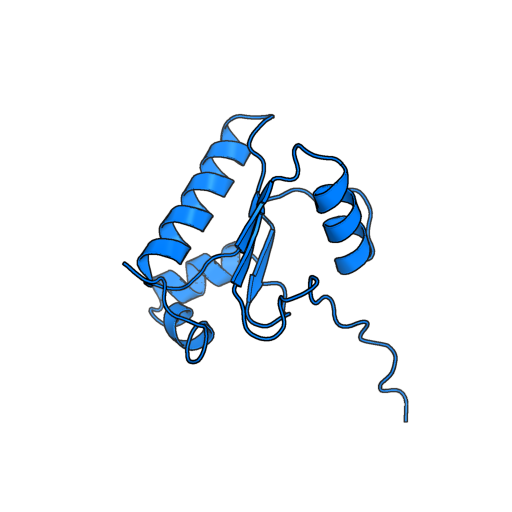0 88.12 89 VAL A O 1
ATOM 700 N N . GLU A 1 90 ? -4.867 12.928 0.955 1.00 92.12 90 GLU A N 1
ATOM 701 C CA . GLU A 1 90 ? -6.054 13.779 1.040 1.00 92.12 90 GLU A CA 1
ATOM 702 C C . GLU A 1 90 ? -7.083 13.195 2.022 1.00 92.12 90 GLU A C 1
ATOM 704 O O . GLU A 1 90 ? -7.566 13.893 2.914 1.00 92.12 90 GLU A O 1
ATOM 709 N N . MET A 1 91 ? -7.394 11.902 1.897 1.00 92.31 91 MET A N 1
ATOM 710 C CA . MET A 1 91 ? -8.357 11.228 2.771 1.00 92.31 91 MET A CA 1
ATOM 711 C C . MET A 1 91 ? -7.866 11.114 4.218 1.00 92.31 91 MET A C 1
ATOM 713 O O . MET A 1 91 ? -8.688 11.200 5.131 1.00 92.31 91 MET A O 1
ATOM 717 N N . ASP A 1 92 ? -6.563 10.919 4.429 1.00 89.62 92 ASP A N 1
ATOM 718 C CA . ASP A 1 92 ? -5.924 10.906 5.750 1.00 89.62 92 ASP A CA 1
ATOM 719 C C . ASP A 1 92 ? -6.070 12.277 6.423 1.00 89.62 92 ASP A C 1
ATOM 721 O O . ASP A 1 92 ? -6.622 12.384 7.516 1.00 89.62 92 ASP A O 1
ATOM 725 N N . THR A 1 93 ? -5.742 13.346 5.690 1.00 92.00 93 THR A N 1
ATOM 726 C CA . THR A 1 93 ? -5.893 14.741 6.140 1.00 92.00 93 THR A CA 1
ATOM 727 C C . THR A 1 93 ? -7.347 15.086 6.476 1.00 92.00 93 THR A C 1
ATOM 729 O O . THR A 1 93 ? -7.620 15.808 7.433 1.00 92.00 93 THR A O 1
ATOM 732 N N . GLN A 1 94 ? -8.304 14.566 5.703 1.00 93.50 94 GLN A N 1
ATOM 733 C CA . GLN A 1 94 ? -9.740 14.752 5.940 1.00 93.50 94 GLN A CA 1
ATOM 734 C C . GLN A 1 94 ? -10.303 13.836 7.045 1.00 93.50 94 GLN A C 1
ATOM 736 O O . GLN A 1 94 ? -11.486 13.941 7.373 1.00 93.50 94 GLN A O 1
ATOM 741 N N . GLY A 1 95 ? -9.513 12.902 7.588 1.00 91.31 95 GLY A N 1
ATOM 742 C CA . GLY A 1 95 ? -9.967 11.914 8.574 1.00 91.31 95 GLY A CA 1
ATOM 743 C C . GLY A 1 95 ? -10.963 10.887 8.018 1.00 91.31 95 GLY A C 1
ATOM 744 O O . GLY A 1 95 ? -11.741 10.296 8.766 1.00 91.31 95 GLY A O 1
ATOM 745 N N . THR A 1 96 ? -10.993 10.680 6.697 1.00 93.25 96 THR A N 1
ATOM 746 C CA . THR A 1 96 ? -11.927 9.756 6.028 1.00 93.25 96 THR A CA 1
ATOM 747 C C . THR A 1 96 ? -11.281 8.453 5.570 1.00 93.25 96 THR A C 1
ATOM 749 O O . THR A 1 96 ? -12.006 7.510 5.248 1.00 93.25 96 THR A O 1
ATOM 752 N N . LEU A 1 97 ? -9.947 8.363 5.578 1.00 91.62 97 LEU A N 1
ATOM 753 C CA . LEU A 1 97 ? -9.211 7.186 5.113 1.00 91.62 97 LEU A CA 1
ATOM 754 C C . LEU A 1 97 ? -9.597 5.911 5.880 1.00 91.62 97 LEU A C 1
ATOM 756 O O . LEU A 1 97 ? -9.858 4.883 5.255 1.00 91.62 97 LEU A O 1
ATOM 760 N N . GLY A 1 98 ? -9.766 6.004 7.204 1.00 90.38 98 GLY A N 1
ATOM 761 C CA . GLY A 1 98 ? -10.166 4.878 8.058 1.00 90.38 98 GLY A CA 1
ATOM 762 C C . GLY A 1 98 ? -11.468 4.185 7.633 1.00 90.38 98 GLY A C 1
ATOM 763 O O . GLY A 1 98 ? -11.596 2.971 7.782 1.00 90.38 98 GLY A O 1
ATOM 764 N N . LYS A 1 99 ? -12.402 4.915 7.006 1.00 91.62 99 LYS A N 1
ATOM 765 C CA . LYS A 1 99 ? -13.672 4.353 6.510 1.00 91.62 99 LYS A CA 1
ATOM 766 C C . LYS A 1 99 ? -13.464 3.321 5.403 1.00 91.62 99 LYS A C 1
ATOM 768 O O . LYS A 1 99 ? -14.269 2.408 5.238 1.00 91.62 99 LYS A O 1
ATOM 773 N N . LEU A 1 100 ? -12.380 3.432 4.630 1.00 90.94 100 LEU A N 1
ATOM 774 C CA . LEU A 1 100 ? -12.059 2.435 3.605 1.00 90.94 100 LEU A CA 1
ATOM 775 C C . LEU A 1 100 ? -11.665 1.088 4.217 1.00 90.94 100 LEU A C 1
ATOM 777 O O . LEU A 1 100 ? -11.876 0.047 3.586 1.00 90.94 100 LEU A O 1
ATOM 781 N N . PHE A 1 101 ? -11.147 1.111 5.444 1.00 91.25 101 PHE A N 1
ATOM 782 C CA . PHE A 1 101 ? -10.643 -0.060 6.148 1.00 91.25 101 PHE A CA 1
ATOM 783 C C . PHE A 1 101 ? -11.703 -0.774 6.995 1.00 91.25 101 PHE A C 1
ATOM 785 O O . PHE A 1 101 ? -11.442 -1.852 7.519 1.00 91.25 101 PHE A O 1
ATOM 792 N N . GLU A 1 102 ? -12.924 -0.243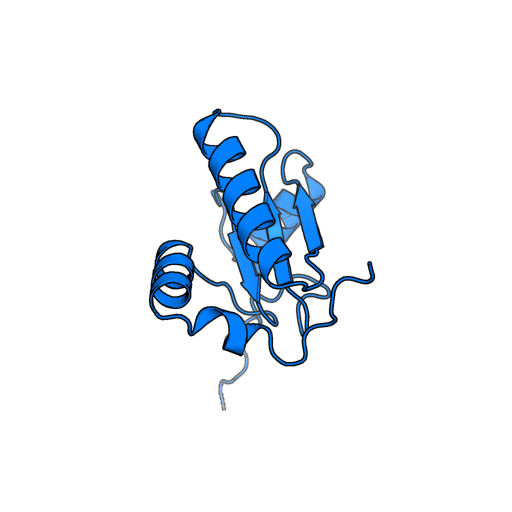 7.093 1.00 89.75 102 GLU A N 1
ATOM 793 C CA . GLU A 1 102 ? -14.017 -0.894 7.824 1.00 89.75 102 GLU A CA 1
ATOM 794 C C . GLU A 1 102 ? -14.284 -2.312 7.294 1.00 89.75 102 GLU A C 1
ATOM 796 O O . GLU A 1 102 ? -14.557 -2.497 6.111 1.00 89.75 102 GLU A O 1
ATOM 801 N N . GLY A 1 103 ? -14.215 -3.332 8.149 1.00 87.12 103 GLY A N 1
ATOM 802 C CA . GLY A 1 103 ? -14.413 -4.731 7.743 1.00 87.12 103 GLY A CA 1
ATOM 803 C C . GLY A 1 103 ? -13.182 -5.419 7.137 1.00 87.12 103 GLY A C 1
ATOM 804 O O . GLY A 1 103 ? -13.278 -6.589 6.765 1.00 87.12 103 GLY A O 1
ATOM 805 N N . ILE A 1 104 ? -12.036 -4.733 7.067 1.00 90.69 104 ILE A N 1
ATOM 806 C CA . ILE A 1 104 ? -10.731 -5.378 6.866 1.00 90.69 104 ILE A CA 1
ATOM 807 C C . ILE A 1 104 ? -10.295 -6.002 8.202 1.00 90.69 104 ILE A C 1
ATOM 809 O O . ILE A 1 104 ? -10.543 -5.398 9.254 1.00 90.69 104 ILE A O 1
ATOM 813 N N . PRO A 1 105 ? -9.679 -7.200 8.197 1.00 88.31 105 PRO A N 1
ATOM 814 C CA . PRO A 1 105 ? -9.093 -7.783 9.397 1.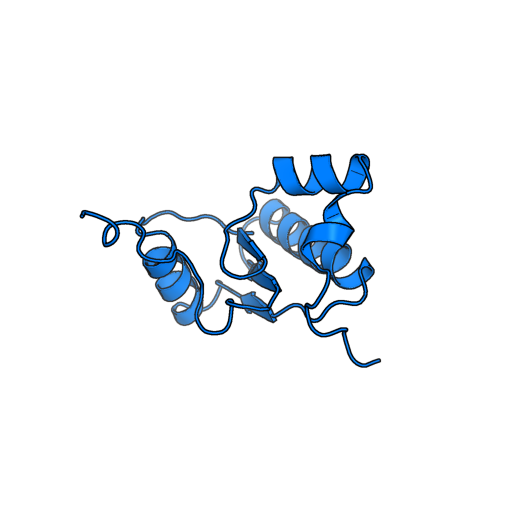00 88.31 105 PRO A CA 1
ATOM 815 C C . PRO A 1 105 ? -8.159 -6.800 10.112 1.00 88.31 105 PRO A C 1
ATOM 817 O O . PRO A 1 105 ? -7.367 -6.089 9.486 1.00 88.31 105 PRO A O 1
ATOM 820 N N . ARG A 1 106 ? -8.272 -6.747 11.441 1.00 88.00 106 ARG A N 1
ATOM 821 C CA . ARG A 1 106 ? -7.350 -5.965 12.267 1.00 88.00 106 ARG A CA 1
ATOM 822 C C . ARG A 1 106 ? -6.036 -6.710 12.407 1.00 88.00 106 ARG A C 1
ATOM 824 O O . ARG A 1 106 ? -6.042 -7.937 12.479 1.00 88.00 106 ARG A O 1
ATOM 831 N N . SER A 1 107 ? -4.939 -5.967 12.497 1.00 83.00 107 SER A N 1
ATOM 832 C CA . SER A 1 107 ? -3.658 -6.554 12.874 1.00 83.00 107 SER A CA 1
ATOM 833 C C . SER A 1 107 ? -3.806 -7.191 14.256 1.00 83.00 107 SER A C 1
ATOM 835 O O . SER A 1 107 ? -4.190 -6.504 15.203 1.00 83.00 107 SER A O 1
ATOM 837 N N . SER A 1 108 ? -3.547 -8.491 14.370 1.00 71.06 108 SER A N 1
ATOM 838 C CA . SER A 1 108 ? -3.383 -9.135 15.672 1.00 71.06 108 SER A CA 1
ATOM 839 C C . SER A 1 108 ? -2.113 -8.583 16.320 1.00 71.06 108 SER A C 1
ATOM 841 O O . SER A 1 108 ? -1.041 -8.717 15.729 1.00 71.06 108 SER A O 1
ATOM 843 N N . GLU A 1 109 ? -2.254 -7.924 17.471 1.00 50.84 109 GLU A N 1
ATOM 844 C CA . GLU A 1 109 ? -1.131 -7.564 18.355 1.00 50.84 109 GLU A CA 1
ATOM 845 C C . GLU A 1 109 ? -0.339 -8.797 18.810 1.00 50.84 109 GLU A C 1
ATOM 847 O O . GLU A 1 109 ? -0.967 -9.862 19.032 1.00 50.84 109 GLU A O 1
#